Protein AF-A0A9Q0WKN8-F1 (afdb_monomer_lite)

InterPro domains:
  IPR004305 Thiaminase-2/PQQC [PF03070] (2-73)
  IPR016084 Haem oxygenase-like, multi-helical [G3DSA:1.20.910.10] (1-74)
  IPR016084 Haem oxygenase-like, multi-helical [SSF48613] (3-73)
  IPR050967 Thiamine Salvage Pathway TenA [PTHR43198] (1-70)

Structure (mmCIF, N/CA/C/O backbone):
data_AF-A0A9Q0WKN8-F1
#
_entry.id   AF-A0A9Q0WKN8-F1
#
loop_
_atom_site.group_PDB
_atom_site.id
_atom_site.type_symbol
_atom_site.label_atom_id
_atom_site.label_alt_id
_atom_site.label_comp_id
_atom_site.label_asym_id
_atom_site.label_entity_id
_atom_site.label_seq_id
_atom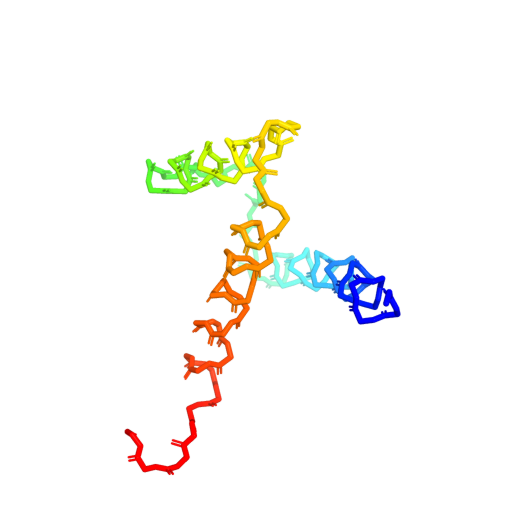_site.pdbx_PDB_ins_code
_atom_site.Cartn_x
_atom_site.Cartn_y
_atom_site.Cartn_z
_atom_site.occupancy
_atom_site.B_iso_or_equiv
_atom_site.auth_seq_id
_atom_site.auth_comp_id
_atom_site.auth_asym_id
_atom_site.auth_atom_id
_atom_site.pdbx_PDB_model_num
ATOM 1 N N . MET A 1 1 ? -5.583 13.171 14.877 1.00 60.09 1 MET A N 1
ATOM 2 C CA . MET A 1 1 ? -5.738 13.561 13.458 1.00 60.09 1 MET A CA 1
ATOM 3 C C . MET A 1 1 ? -4.379 13.738 12.787 1.00 60.09 1 MET A C 1
ATOM 5 O O . MET A 1 1 ? -4.207 13.230 11.690 1.00 60.09 1 MET A O 1
ATOM 9 N N . GLU A 1 2 ? -3.406 14.364 13.461 1.00 79.75 2 GLU A N 1
ATOM 10 C CA . GLU A 1 2 ? -2.045 14.593 12.941 1.00 79.75 2 GLU A CA 1
ATOM 11 C C . GLU A 1 2 ? -1.339 13.330 12.431 1.00 79.75 2 GLU A C 1
ATOM 13 O O . GLU A 1 2 ? -0.778 13.377 11.349 1.00 79.75 2 GLU A O 1
ATOM 18 N N . VAL A 1 3 ? -1.451 12.191 13.128 1.00 85.31 3 VAL A N 1
ATOM 19 C CA . VAL A 1 3 ? -0.812 10.920 12.717 1.00 85.31 3 VAL A CA 1
ATOM 20 C C . VAL A 1 3 ? -1.296 10.419 11.348 1.00 85.31 3 VAL A C 1
ATOM 22 O O . VAL A 1 3 ? -0.500 9.965 10.533 1.00 85.31 3 VAL A O 1
ATOM 25 N N . ILE A 1 4 ? -2.600 10.518 11.068 1.00 85.69 4 ILE A N 1
ATOM 26 C CA . ILE A 1 4 ? -3.168 10.079 9.781 1.00 85.69 4 ILE A CA 1
ATOM 27 C C . ILE A 1 4 ? -2.734 11.040 8.668 1.00 85.69 4 ILE A C 1
ATOM 29 O O . ILE A 1 4 ? -2.348 10.609 7.586 1.00 85.69 4 ILE A O 1
ATOM 33 N N . LEU A 1 5 ? -2.749 12.346 8.949 1.00 89.00 5 LEU A N 1
ATOM 34 C CA . LEU A 1 5 ? -2.288 13.378 8.016 1.00 89.00 5 LEU A CA 1
ATOM 35 C C . LEU A 1 5 ? -0.795 13.240 7.695 1.00 89.00 5 LEU A C 1
ATOM 37 O O . LEU A 1 5 ? -0.416 13.340 6.531 1.00 89.00 5 LEU A O 1
ATOM 41 N N . SER A 1 6 ? 0.046 12.978 8.698 1.00 91.44 6 SER A N 1
ATOM 42 C CA . SER A 1 6 ? 1.471 12.731 8.481 1.00 91.44 6 SER A CA 1
ATOM 43 C C . SER A 1 6 ? 1.705 11.438 7.706 1.00 91.44 6 SER A C 1
ATOM 45 O O . SER A 1 6 ? 2.553 11.428 6.824 1.00 91.44 6 SER A O 1
ATOM 47 N N . GLY A 1 7 ? 0.922 10.384 7.967 1.00 91.44 7 GLY A N 1
ATOM 48 C CA . GLY A 1 7 ? 0.981 9.142 7.190 1.00 91.44 7 GLY A CA 1
ATOM 49 C C . GLY A 1 7 ? 0.676 9.371 5.707 1.00 91.44 7 GLY A C 1
ATOM 50 O O . GLY A 1 7 ? 1.426 8.927 4.845 1.00 91.44 7 GLY A O 1
ATOM 51 N N . LEU A 1 8 ? -0.359 10.158 5.392 1.00 91.31 8 LEU A N 1
ATOM 52 C CA . LEU A 1 8 ? -0.674 10.536 4.008 1.00 91.31 8 LEU A CA 1
ATOM 53 C C . LEU A 1 8 ? 0.456 11.332 3.338 1.00 91.31 8 LEU A C 1
ATOM 55 O O . LEU A 1 8 ? 0.719 11.133 2.152 1.00 91.31 8 LEU A O 1
ATOM 59 N N . ALA A 1 9 ? 1.135 12.212 4.080 1.00 93.88 9 ALA A N 1
ATOM 60 C CA . ALA A 1 9 ? 2.313 12.909 3.569 1.00 93.88 9 ALA A CA 1
ATOM 61 C C . ALA A 1 9 ? 3.464 11.927 3.281 1.00 93.88 9 ALA A C 1
ATOM 63 O O . ALA A 1 9 ? 4.035 11.967 2.193 1.00 93.88 9 ALA A O 1
ATOM 64 N N . SER A 1 10 ? 3.738 10.988 4.193 1.00 94.19 10 SER A N 1
ATOM 65 C CA . SER A 1 10 ? 4.759 9.950 3.999 1.00 94.19 10 SER A CA 1
ATOM 66 C C . SER A 1 10 ? 4.480 9.053 2.788 1.00 94.19 10 SER A C 1
ATOM 68 O O . SER A 1 10 ? 5.415 8.732 2.062 1.00 94.19 10 SER A O 1
ATOM 70 N N . LEU A 1 11 ? 3.215 8.726 2.493 1.00 94.81 11 LEU A N 1
ATOM 71 C CA . LEU A 1 11 ? 2.850 7.973 1.282 1.00 94.81 11 LEU A CA 1
ATOM 72 C C . LEU A 1 11 ? 3.202 8.728 -0.012 1.00 94.81 11 LEU A C 1
ATOM 74 O O . LEU A 1 11 ? 3.590 8.120 -1.009 1.00 94.81 11 LEU A O 1
ATOM 78 N N . SER A 1 12 ? 3.094 10.061 -0.016 1.00 94.94 12 SER A N 1
ATOM 79 C CA . SER A 1 12 ? 3.512 10.880 -1.164 1.00 94.94 12 SER A CA 1
ATOM 80 C C . SER A 1 12 ? 5.026 10.802 -1.395 1.00 94.94 12 SER A C 1
ATOM 82 O O . SER A 1 12 ? 5.488 10.703 -2.541 1.00 94.94 12 SER A O 1
ATOM 84 N N . ASP A 1 13 ? 5.803 10.819 -0.313 1.00 96.81 13 ASP A N 1
ATOM 85 C CA . ASP A 1 13 ? 7.257 10.666 -0.367 1.00 96.81 13 ASP A CA 1
ATOM 86 C C . ASP A 1 13 ? 7.648 9.245 -0.803 1.00 96.81 13 ASP A C 1
ATOM 88 O O . ASP A 1 13 ? 8.520 9.075 -1.657 1.00 96.81 13 ASP A O 1
ATOM 92 N N . GLU A 1 14 ? 6.941 8.227 -0.310 1.00 96.06 14 GLU A N 1
ATOM 93 C CA . GLU A 1 14 ? 7.137 6.823 -0.677 1.00 96.06 14 GLU A CA 1
ATOM 94 C C . GLU A 1 14 ? 6.881 6.574 -2.171 1.00 96.06 14 GLU A C 1
ATOM 96 O O . GLU A 1 14 ? 7.707 5.962 -2.848 1.00 96.06 14 GLU A O 1
ATOM 101 N N . ILE A 1 15 ? 5.798 7.119 -2.740 1.00 96.69 15 ILE A N 1
ATOM 102 C CA . ILE A 1 15 ? 5.535 7.044 -4.189 1.00 96.69 15 ILE A CA 1
ATOM 103 C C . ILE A 1 15 ? 6.677 7.686 -4.984 1.00 96.69 15 ILE A C 1
ATOM 105 O O . ILE A 1 15 ? 7.075 7.185 -6.042 1.00 96.69 15 ILE A O 1
ATOM 109 N N . SER A 1 16 ? 7.201 8.811 -4.498 1.00 97.44 16 SER A N 1
ATOM 110 C CA . SER A 1 16 ? 8.319 9.504 -5.141 1.00 97.44 16 SER A CA 1
ATOM 111 C C . SER A 1 16 ? 9.596 8.663 -5.096 1.00 97.44 16 SER A C 1
ATOM 113 O O . SER A 1 16 ? 10.293 8.563 -6.107 1.00 97.44 16 SER A O 1
ATOM 115 N N . TRP A 1 17 ? 9.862 8.003 -3.968 1.00 97.44 17 TRP A N 1
ATOM 116 C CA . TRP A 1 17 ? 10.963 7.057 -3.810 1.00 97.44 17 TRP A CA 1
ATOM 117 C C . TRP A 1 17 ? 10.818 5.836 -4.734 1.00 97.44 17 TRP A C 1
ATOM 119 O O . TRP A 1 17 ? 11.759 5.515 -5.459 1.00 97.44 17 TRP A O 1
ATOM 129 N N . PHE A 1 18 ? 9.631 5.220 -4.823 1.00 96.81 18 PHE A N 1
ATOM 130 C CA . PHE A 1 18 ? 9.384 4.088 -5.728 1.00 96.81 18 PHE A CA 1
ATOM 131 C C . PHE A 1 18 ? 9.651 4.437 -7.195 1.00 96.81 18 PHE A C 1
ATOM 133 O O . PHE A 1 18 ? 10.227 3.630 -7.921 1.00 96.81 18 PHE A O 1
ATOM 140 N N . LYS A 1 19 ? 9.272 5.641 -7.644 1.00 97.19 19 LYS A N 1
ATOM 141 C CA . LYS A 1 19 ? 9.562 6.106 -9.012 1.00 97.19 19 LYS A CA 1
ATOM 142 C C . LYS A 1 19 ? 11.064 6.249 -9.266 1.00 97.19 19 LYS A C 1
ATOM 144 O O . LYS A 1 19 ? 11.529 5.904 -10.350 1.00 97.19 19 LYS A O 1
ATOM 149 N N . GLN A 1 20 ? 11.812 6.751 -8.283 1.00 97.69 20 GLN A N 1
ATOM 150 C CA . GLN A 1 20 ? 13.267 6.887 -8.379 1.00 97.69 20 GLN A CA 1
ATOM 151 C C . GLN A 1 20 ? 13.953 5.519 -8.430 1.00 97.69 20 GLN A C 1
ATOM 153 O O . GLN A 1 20 ? 14.797 5.294 -9.297 1.00 97.69 20 GLN A O 1
ATOM 158 N N . GLU A 1 21 ? 13.563 4.584 -7.559 1.00 97.75 21 GLU A N 1
ATOM 159 C CA . GLU A 1 21 ? 14.115 3.226 -7.576 1.00 97.75 21 GLU A CA 1
ATOM 160 C C . GLU A 1 21 ? 13.725 2.474 -8.856 1.00 97.75 21 GLU A C 1
ATOM 162 O O . GLU A 1 21 ? 14.574 1.819 -9.453 1.00 97.75 21 GLU A O 1
ATOM 167 N N . ALA A 1 22 ? 12.495 2.625 -9.351 1.00 97.06 22 ALA A N 1
ATOM 168 C CA . ALA A 1 22 ? 12.084 2.030 -10.621 1.00 97.06 22 ALA A CA 1
ATOM 169 C C . ALA A 1 22 ? 12.946 2.518 -11.797 1.00 97.06 22 ALA A C 1
ATOM 171 O O . ALA A 1 22 ? 13.398 1.708 -12.601 1.00 97.06 22 ALA A O 1
ATOM 172 N N . ALA A 1 23 ? 13.240 3.822 -11.862 1.00 96.62 23 ALA A N 1
ATOM 173 C CA . ALA A 1 23 ? 14.128 4.380 -12.882 1.00 96.62 23 ALA A CA 1
ATOM 174 C C . ALA A 1 23 ? 15.576 3.878 -12.740 1.00 96.62 23 ALA A C 1
ATOM 176 O O . ALA A 1 23 ? 16.236 3.586 -13.734 1.00 96.62 23 ALA A O 1
ATOM 177 N N . LYS A 1 24 ? 16.071 3.753 -11.505 1.00 97.88 24 LYS A N 1
ATOM 178 C CA . LYS A 1 24 ? 17.421 3.258 -11.202 1.00 97.88 24 LYS A CA 1
ATOM 179 C C . LYS A 1 24 ? 17.619 1.789 -11.581 1.00 97.88 24 LYS A C 1
ATOM 181 O O . LYS A 1 24 ? 18.710 1.425 -12.011 1.00 97.88 24 LYS A O 1
ATOM 186 N N . TRP A 1 25 ? 16.592 0.960 -11.405 1.00 97.19 25 TRP A N 1
ATOM 187 C CA . TRP A 1 25 ? 16.639 -0.483 -11.670 1.00 97.19 25 TRP A CA 1
ATOM 188 C C . TRP A 1 25 ? 16.025 -0.887 -13.018 1.00 97.19 25 TRP A C 1
ATOM 190 O O . TRP A 1 25 ? 15.852 -2.079 -13.256 1.00 97.19 25 TRP A O 1
ATOM 200 N N . ASP A 1 26 ? 15.712 0.082 -13.885 1.00 95.75 26 ASP A N 1
ATOM 201 C CA . ASP A 1 26 ? 15.099 -0.124 -15.208 1.00 95.75 26 ASP A CA 1
ATOM 202 C C . ASP A 1 26 ? 13.801 -0.957 -15.155 1.00 95.75 26 ASP A C 1
ATOM 204 O O . ASP A 1 26 ? 13.567 -1.870 -15.945 1.00 95.75 26 ASP A O 1
ATOM 208 N N . VAL A 1 27 ? 12.943 -0.657 -14.173 1.00 96.19 27 VAL A N 1
ATOM 209 C CA . VAL A 1 27 ? 11.635 -1.300 -13.995 1.00 96.19 27 VAL A CA 1
ATOM 210 C C . VAL A 1 27 ? 10.538 -0.388 -14.566 1.00 96.19 27 VAL A C 1
ATOM 212 O O . VAL A 1 27 ? 10.165 0.598 -13.921 1.00 96.19 27 VAL A O 1
ATOM 215 N N . PRO A 1 28 ? 9.966 -0.689 -15.748 1.00 93.56 28 PRO A N 1
ATOM 216 C CA . PRO A 1 28 ? 8.911 0.127 -16.344 1.00 93.56 28 PRO A CA 1
ATOM 217 C C . PRO A 1 28 ? 7.577 -0.089 -15.616 1.00 93.56 28 PRO A C 1
ATOM 219 O O . PRO A 1 28 ? 6.831 -1.017 -15.919 1.00 93.56 28 PRO A O 1
ATOM 222 N N . LEU A 1 29 ? 7.249 0.786 -14.657 1.00 92.44 29 LEU A N 1
ATOM 223 C CA . LEU A 1 29 ? 6.037 0.672 -13.826 1.00 92.44 29 LEU A CA 1
ATOM 224 C C . LEU A 1 29 ? 4.725 0.593 -14.631 1.00 92.44 29 LEU A C 1
ATOM 226 O O . LEU A 1 29 ? 3.767 -0.009 -14.154 1.00 92.44 29 LEU A O 1
ATOM 230 N N . SER A 1 30 ? 4.670 1.175 -15.835 1.00 92.12 30 SER A N 1
ATOM 231 C CA . SER A 1 30 ? 3.499 1.110 -16.726 1.00 92.12 30 SER A CA 1
ATOM 232 C C . SER A 1 30 ? 3.230 -0.285 -17.286 1.00 92.12 30 SER A C 1
ATOM 234 O O . SER A 1 30 ? 2.087 -0.601 -17.609 1.00 92.12 30 SER A O 1
ATOM 236 N N . ASP A 1 31 ? 4.273 -1.108 -17.382 1.00 92.81 31 ASP A N 1
ATOM 237 C CA . ASP A 1 31 ? 4.244 -2.390 -18.085 1.00 92.81 31 ASP A CA 1
ATOM 238 C C . ASP A 1 31 ? 4.234 -3.567 -17.094 1.00 92.81 31 ASP A C 1
ATOM 240 O O . ASP A 1 31 ? 4.184 -4.736 -17.486 1.00 92.81 31 ASP A O 1
ATOM 244 N N . VAL A 1 32 ? 4.254 -3.271 -15.787 1.00 92.81 32 VAL A N 1
ATOM 245 C CA . VAL A 1 32 ? 4.176 -4.276 -14.726 1.00 92.81 32 VAL A CA 1
ATOM 246 C C . VAL A 1 32 ? 2.801 -4.939 -14.745 1.00 92.81 32 VAL A C 1
ATOM 248 O O . VAL A 1 32 ? 1.763 -4.312 -14.528 1.00 92.81 32 VAL A O 1
ATOM 251 N N . ILE A 1 33 ? 2.795 -6.257 -14.943 1.00 94.75 33 ILE A N 1
ATOM 252 C CA . ILE A 1 33 ? 1.575 -7.060 -14.902 1.00 94.75 33 ILE A CA 1
ATOM 253 C C . ILE A 1 33 ? 1.053 -7.105 -13.463 1.00 94.75 33 ILE A C 1
ATOM 255 O O . ILE A 1 33 ? 1.694 -7.638 -12.556 1.00 94.75 33 ILE A O 1
ATOM 259 N N . VAL A 1 34 ? -0.160 -6.596 -13.247 1.00 95.69 34 VAL A N 1
ATOM 260 C CA . VAL A 1 34 ? -0.803 -6.637 -11.930 1.00 95.69 34 VAL A CA 1
ATOM 261 C C . VAL A 1 34 ? -1.286 -8.059 -11.630 1.00 95.69 34 VAL A C 1
ATOM 263 O O . VAL A 1 34 ? -2.292 -8.527 -12.171 1.00 95.69 34 VAL A O 1
ATOM 266 N N . HIS A 1 35 ? -0.586 -8.745 -10.726 1.00 96.88 35 HIS A N 1
ATOM 267 C CA . HIS A 1 35 ? -0.927 -10.099 -10.285 1.00 96.88 35 HIS A CA 1
ATOM 268 C C . HIS A 1 35 ? -2.298 -10.168 -9.591 1.00 96.88 35 HIS A C 1
ATOM 270 O O . HIS A 1 35 ? -2.762 -9.208 -8.972 1.00 96.88 35 HIS A O 1
ATOM 276 N N . LYS A 1 36 ? -2.941 -11.344 -9.633 1.00 97.81 36 LYS A N 1
ATOM 277 C CA . LYS A 1 36 ? -4.279 -11.565 -9.055 1.00 97.81 36 LYS A CA 1
ATOM 278 C C . LYS A 1 36 ? -4.356 -11.243 -7.558 1.00 97.81 36 LYS A C 1
ATOM 280 O O . LYS A 1 36 ? -5.372 -10.711 -7.118 1.00 97.81 36 LYS A O 1
ATOM 285 N N . SER A 1 37 ? -3.305 -11.540 -6.794 1.00 97.62 37 SER A N 1
ATOM 286 C CA . SER A 1 37 ? -3.210 -11.187 -5.372 1.00 97.62 37 SER A CA 1
ATOM 287 C C . SER A 1 37 ? -3.287 -9.675 -5.166 1.00 97.62 37 SER A C 1
ATOM 289 O O . SER A 1 37 ? -4.093 -9.227 -4.359 1.00 97.62 37 SER A O 1
ATOM 291 N N . ASN A 1 38 ? -2.542 -8.898 -5.959 1.00 97.06 38 ASN A N 1
ATOM 292 C CA . ASN A 1 38 ? -2.542 -7.438 -5.890 1.00 97.06 38 ASN A CA 1
ATOM 293 C C . ASN A 1 38 ? -3.919 -6.860 -6.263 1.00 97.06 38 ASN A C 1
ATOM 295 O O . ASN A 1 38 ? -4.490 -6.069 -5.523 1.00 97.06 38 ASN A O 1
ATOM 299 N N . GLN A 1 39 ? -4.537 -7.367 -7.338 1.00 98.06 39 GLN A N 1
ATOM 300 C CA . GLN A 1 39 ? -5.902 -6.967 -7.712 1.00 98.06 39 GLN A CA 1
ATOM 301 C C . GLN A 1 39 ? -6.928 -7.254 -6.606 1.00 98.06 39 GLN A C 1
ATOM 303 O O . GLN A 1 39 ? -7.839 -6.464 -6.379 1.00 98.06 39 GLN A O 1
ATOM 308 N N . ASN A 1 40 ? -6.830 -8.414 -5.951 1.00 98.44 40 ASN A N 1
ATOM 309 C CA . ASN A 1 40 ? -7.736 -8.772 -4.862 1.00 98.44 40 ASN A CA 1
ATOM 310 C C . ASN A 1 40 ? -7.513 -7.876 -3.637 1.00 98.44 40 ASN A C 1
ATOM 312 O O . ASN A 1 40 ? -8.486 -7.493 -2.995 1.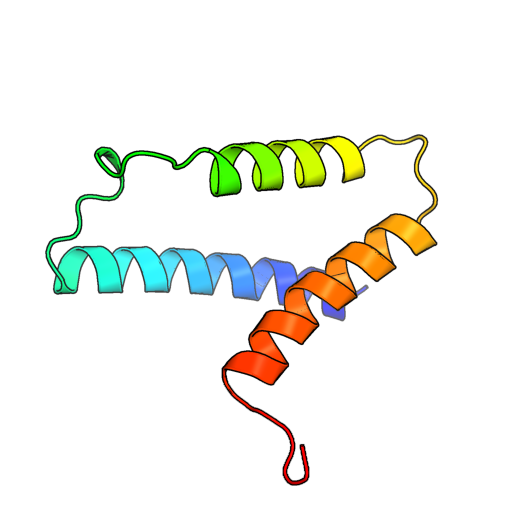00 98.44 40 ASN A O 1
ATOM 316 N N . TYR A 1 41 ? -6.260 -7.522 -3.353 1.00 98.12 41 TYR A N 1
ATOM 317 C CA . TYR A 1 41 ? -5.909 -6.607 -2.275 1.00 98.12 41 TYR A CA 1
ATOM 318 C C . TYR A 1 41 ? -6.492 -5.210 -2.517 1.00 98.12 41 TYR A C 1
ATOM 320 O O . TYR A 1 41 ? -7.170 -4.680 -1.644 1.00 98.12 41 TYR A O 1
ATOM 328 N N . CYS A 1 42 ? -6.346 -4.656 -3.727 1.00 97.44 42 CYS A N 1
ATOM 329 C CA . CYS A 1 42 ? -6.953 -3.371 -4.086 1.00 97.44 42 CYS A CA 1
ATOM 330 C C . CYS A 1 42 ? -8.482 -3.389 -3.934 1.00 97.44 42 CYS A C 1
ATOM 332 O O . CYS A 1 42 ? -9.032 -2.493 -3.304 1.00 97.44 42 CYS A O 1
ATOM 334 N N . ARG A 1 43 ? -9.168 -4.442 -4.410 1.00 98.19 43 ARG A N 1
ATOM 335 C CA . ARG A 1 43 ? -10.628 -4.582 -4.224 1.00 98.19 43 ARG A CA 1
ATOM 336 C C . ARG A 1 43 ? -11.033 -4.655 -2.751 1.00 98.19 43 ARG A C 1
ATOM 338 O O . ARG A 1 43 ? -12.085 -4.150 -2.376 1.00 98.19 43 ARG A O 1
ATOM 345 N N . PHE A 1 44 ? -10.222 -5.304 -1.916 1.00 97.75 44 PHE A N 1
ATOM 346 C CA . PHE A 1 44 ? -10.455 -5.331 -0.475 1.00 97.75 44 PHE A CA 1
ATOM 347 C C . PHE A 1 44 ? -10.331 -3.925 0.129 1.00 97.75 44 PHE A C 1
ATOM 349 O O . PHE A 1 44 ? -11.233 -3.511 0.852 1.00 97.75 44 PHE A O 1
ATOM 356 N N . LEU A 1 45 ? -9.294 -3.159 -0.228 1.00 97.50 45 LEU A N 1
ATOM 357 C CA . LEU A 1 45 ? -9.146 -1.769 0.220 1.00 97.50 45 LEU A CA 1
ATOM 358 C C . LEU A 1 45 ? -10.313 -0.885 -0.244 1.00 97.50 45 LEU A C 1
ATOM 360 O O . LEU A 1 45 ? -10.853 -0.134 0.559 1.00 97.50 45 LEU A O 1
ATOM 364 N N . GLU A 1 46 ? -10.760 -1.025 -1.495 1.00 97.56 46 GLU A N 1
ATOM 365 C CA . GLU A 1 46 ? -11.952 -0.332 -2.011 1.00 97.56 46 GLU A CA 1
ATOM 366 C C . GLU A 1 46 ? -13.203 -0.672 -1.188 1.00 97.56 46 GLU A C 1
ATOM 368 O O . GLU A 1 46 ? -13.985 0.215 -0.850 1.00 97.56 46 GLU A O 1
ATOM 373 N N . SER A 1 47 ? -13.373 -1.942 -0.796 1.00 97.06 47 SER A N 1
ATOM 374 C CA . SER A 1 47 ? -14.495 -2.354 0.056 1.00 97.06 47 SER A CA 1
ATOM 375 C C . SER A 1 47 ? -14.446 -1.741 1.459 1.00 97.06 47 SER A C 1
ATOM 377 O O . SER A 1 47 ? -15.496 -1.553 2.066 1.00 97.06 47 SER A O 1
ATOM 379 N N . LEU A 1 48 ? -13.254 -1.379 1.954 1.00 97.25 48 LEU A N 1
ATOM 380 C CA . LEU A 1 48 ? -13.068 -0.707 3.243 1.00 97.25 48 LEU A CA 1
ATOM 381 C C . LEU A 1 48 ? -13.393 0.795 3.206 1.00 97.25 48 LEU A C 1
ATOM 383 O O . LEU A 1 48 ? -13.472 1.423 4.259 1.00 97.25 48 LEU A O 1
ATOM 387 N N . MET A 1 49 ? -13.587 1.377 2.019 1.00 94.62 49 MET A N 1
ATOM 388 C CA . MET A 1 49 ? -13.915 2.799 1.842 1.00 94.62 49 MET A CA 1
ATOM 389 C C . MET A 1 49 ? -15.425 3.076 1.842 1.00 94.62 49 MET A C 1
ATOM 391 O O . MET A 1 49 ? -15.841 4.223 1.666 1.00 94.62 49 MET A O 1
ATOM 395 N N . LEU A 1 50 ? -16.250 2.040 2.011 1.00 95.19 50 LEU A N 1
ATOM 396 C CA . LEU A 1 50 ? -17.702 2.167 2.058 1.00 95.19 50 LEU A CA 1
ATOM 397 C C . LEU A 1 50 ? -18.151 2.929 3.320 1.00 95.19 50 LEU A C 1
ATOM 399 O O . LEU A 1 50 ? -17.654 2.643 4.412 1.00 95.19 50 LEU A O 1
ATOM 403 N N . PRO A 1 51 ? -19.097 3.879 3.203 1.00 93.12 51 PRO A N 1
ATOM 404 C CA . PRO A 1 51 ? -19.521 4.722 4.322 1.00 93.12 51 PRO A CA 1
ATOM 405 C C . PRO A 1 51 ? -20.252 3.953 5.433 1.00 93.12 51 PRO A C 1
ATOM 407 O O . PRO A 1 51 ? -20.374 4.465 6.542 1.00 93.12 51 PRO A O 1
ATOM 410 N N . GLU A 1 52 ? -20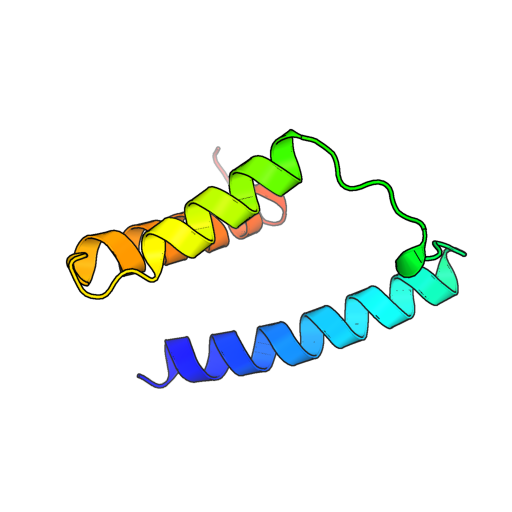.741 2.744 5.155 1.00 95.38 52 GLU A N 1
ATOM 411 C CA . GLU A 1 52 ? -21.448 1.888 6.111 1.00 95.38 52 GLU A CA 1
ATOM 412 C C . GLU A 1 52 ? -20.513 1.157 7.088 1.00 95.38 52 GLU A C 1
ATOM 414 O O . GLU A 1 52 ? -20.990 0.490 8.007 1.00 95.38 52 GLU A O 1
ATOM 419 N N . LEU A 1 53 ? -19.194 1.236 6.891 1.00 96.12 53 LEU A N 1
ATOM 420 C CA . LEU A 1 53 ? -18.235 0.564 7.758 1.00 96.12 53 LEU A CA 1
ATOM 421 C C . LEU A 1 53 ? -17.923 1.366 9.017 1.00 96.12 53 LEU A C 1
ATOM 423 O O . LEU A 1 53 ? -17.656 2.566 8.991 1.00 96.12 53 LEU A O 1
ATOM 427 N N . GLU A 1 54 ? -17.876 0.645 10.133 1.00 97.50 54 GLU A N 1
ATOM 428 C CA . GLU A 1 54 ? -17.473 1.191 11.420 1.00 97.50 54 GLU A CA 1
ATOM 429 C C . GLU A 1 54 ? -16.029 1.699 11.375 1.00 97.50 54 GLU A C 1
ATOM 431 O O . GLU A 1 54 ? -15.115 1.018 10.897 1.00 97.50 54 GLU A O 1
ATOM 436 N N . TYR A 1 55 ? -15.797 2.871 11.965 1.00 94.19 55 TYR A N 1
ATOM 437 C CA . TYR A 1 55 ? -14.470 3.486 12.020 1.00 94.19 55 TYR A CA 1
ATOM 438 C C . TYR A 1 55 ? -13.412 2.556 12.636 1.00 94.19 55 TYR A C 1
ATOM 440 O O . TYR A 1 55 ? -12.270 2.517 12.180 1.00 94.19 55 TYR A O 1
ATOM 448 N N . SER A 1 56 ? -13.794 1.769 13.647 1.00 96.88 56 SER A N 1
ATOM 449 C CA . SER A 1 56 ? -12.908 0.791 14.285 1.00 96.88 56 SER A CA 1
ATOM 450 C C . SER A 1 56 ? -12.399 -0.260 13.299 1.00 96.88 56 SER A C 1
ATOM 452 O O . SER A 1 56 ? -11.216 -0.582 13.327 1.00 96.88 56 SER A O 1
ATOM 454 N N . VAL A 1 57 ? -13.246 -0.738 12.384 1.00 97.31 57 VAL A N 1
ATOM 455 C CA . VAL A 1 57 ? -12.871 -1.722 11.359 1.00 97.31 57 VAL A CA 1
ATOM 456 C C . VAL A 1 57 ? -11.837 -1.129 10.404 1.00 97.31 57 VAL A C 1
ATOM 458 O O . VAL A 1 57 ? -10.802 -1.750 10.154 1.00 97.31 57 VAL A O 1
ATOM 461 N N . VAL A 1 58 ? -12.076 0.093 9.921 1.00 96.88 58 VAL A N 1
ATOM 462 C CA . VAL A 1 58 ? -11.177 0.779 8.977 1.00 96.88 58 VAL A CA 1
ATOM 463 C C . VAL A 1 58 ? -9.819 1.074 9.620 1.00 96.88 58 VAL A C 1
ATOM 465 O O . VAL A 1 58 ? -8.777 0.811 9.020 1.00 96.88 58 VAL A O 1
ATOM 468 N N . VAL A 1 59 ? -9.804 1.559 10.865 1.00 94.94 59 VAL A N 1
ATOM 469 C CA . VAL A 1 59 ? -8.551 1.852 11.578 1.00 94.94 59 VAL A CA 1
ATOM 470 C C . VAL A 1 59 ? -7.794 0.580 11.951 1.00 94.94 59 VAL A C 1
ATOM 472 O O . VAL A 1 59 ? -6.567 0.572 11.876 1.00 94.94 59 VAL A O 1
ATOM 475 N N . THR A 1 60 ? -8.482 -0.508 12.308 1.00 97.06 60 THR A N 1
ATOM 476 C CA . THR A 1 60 ? -7.826 -1.805 12.528 1.00 97.06 60 THR A CA 1
ATOM 477 C C . THR A 1 60 ? -7.174 -2.323 11.251 1.00 97.06 60 THR A C 1
ATOM 479 O O . THR A 1 60 ? -6.046 -2.811 11.315 1.00 97.06 60 THR A O 1
ATOM 482 N N . ALA A 1 61 ? -7.835 -2.189 10.098 1.00 97.62 61 ALA A N 1
ATOM 483 C CA . ALA A 1 61 ? -7.237 -2.557 8.820 1.00 97.62 61 ALA A CA 1
ATOM 484 C C . ALA A 1 61 ? -5.986 -1.715 8.527 1.00 97.62 61 ALA A C 1
ATOM 486 O O . ALA A 1 61 ? -4.934 -2.288 8.261 1.00 97.62 61 ALA A O 1
ATOM 487 N N . LEU A 1 62 ? -6.066 -0.385 8.666 1.00 95.69 62 LEU A N 1
ATOM 488 C CA . LEU A 1 62 ? -4.913 0.507 8.492 1.00 95.69 62 LEU A CA 1
ATOM 489 C C . LEU A 1 62 ? -3.744 0.107 9.406 1.00 95.69 62 LEU A C 1
ATOM 491 O O . LEU A 1 62 ? -2.629 -0.084 8.933 1.00 95.69 62 LEU A O 1
ATOM 495 N N . TRP A 1 63 ? -4.006 -0.093 10.701 1.00 95.50 63 TRP A N 1
ATOM 496 C CA . TRP A 1 63 ? -2.987 -0.529 11.659 1.00 95.50 63 TRP A CA 1
ATOM 497 C C . TRP A 1 63 ? -2.339 -1.858 11.255 1.00 95.50 63 TRP A C 1
ATOM 499 O O . TRP A 1 63 ? -1.116 -1.985 11.321 1.00 95.50 63 TRP A O 1
ATOM 509 N N . ALA A 1 64 ? -3.134 -2.843 10.831 1.00 97.56 64 ALA A N 1
ATOM 510 C CA . ALA A 1 64 ? -2.618 -4.152 10.453 1.00 97.56 64 ALA A CA 1
ATOM 511 C C . ALA A 1 64 ? -1.706 -4.073 9.217 1.00 97.56 64 ALA A C 1
ATOM 513 O O . ALA A 1 64 ? -0.655 -4.709 9.213 1.00 97.56 64 ALA A O 1
ATOM 514 N N . ILE A 1 65 ? -2.077 -3.275 8.208 1.00 96.25 65 ILE A N 1
ATOM 515 C CA . ILE A 1 65 ? -1.299 -3.069 6.972 1.00 96.25 65 ILE A CA 1
ATOM 516 C C . ILE A 1 65 ? 0.073 -2.463 7.285 1.00 96.25 65 ILE A C 1
ATOM 518 O O . ILE A 1 65 ? 1.096 -2.991 6.850 1.00 96.25 65 ILE A O 1
ATOM 522 N N . GLU A 1 66 ? 0.099 -1.402 8.088 1.00 94.38 66 GLU A N 1
ATOM 523 C CA . GLU A 1 66 ? 1.344 -0.728 8.475 1.00 94.38 66 GLU A CA 1
ATOM 524 C C . GLU A 1 66 ? 2.222 -1.628 9.360 1.00 94.38 66 GLU A C 1
ATOM 526 O O . GLU A 1 66 ? 3.437 -1.727 9.178 1.00 94.38 66 GLU A O 1
ATOM 531 N N . THR A 1 67 ? 1.604 -2.352 10.300 1.00 95.12 67 THR A N 1
ATOM 532 C CA . THR A 1 67 ? 2.328 -3.211 11.250 1.00 95.12 67 THR A CA 1
ATOM 533 C C . THR A 1 67 ? 3.031 -4.368 10.551 1.00 95.12 67 THR A C 1
ATOM 535 O O . THR A 1 67 ? 4.174 -4.669 10.886 1.00 95.12 67 THR A O 1
ATOM 538 N N . VAL A 1 68 ? 2.397 -5.017 9.565 1.00 96.38 68 VAL A N 1
ATOM 539 C CA . VAL A 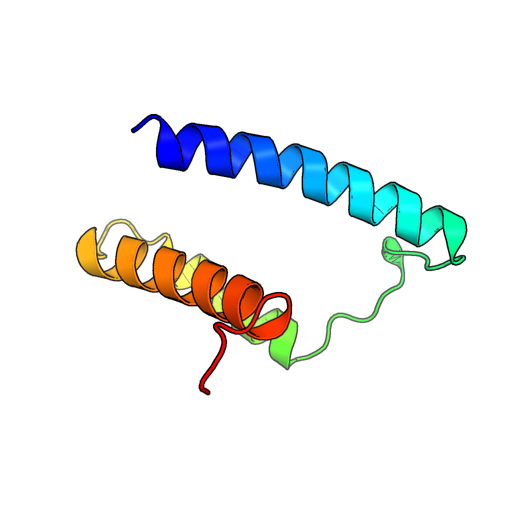1 68 ? 3.051 -6.139 8.868 1.00 96.38 68 VAL A CA 1
ATOM 540 C C . VAL A 1 68 ? 4.272 -5.686 8.070 1.00 96.38 68 VAL A C 1
ATOM 542 O O . VAL A 1 68 ? 5.248 -6.431 8.002 1.00 96.38 68 VAL A O 1
ATOM 545 N N . TYR A 1 69 ? 4.264 -4.468 7.519 1.00 93.50 69 TYR A N 1
ATOM 546 C CA . TYR A 1 69 ? 5.448 -3.882 6.888 1.00 93.50 69 TYR A CA 1
ATOM 547 C C . TYR A 1 69 ? 6.529 -3.570 7.928 1.00 93.50 69 TYR A C 1
ATOM 549 O O . TYR A 1 69 ? 7.677 -3.983 7.758 1.00 93.50 69 TYR A O 1
ATOM 557 N N . GLN A 1 70 ? 6.167 -2.914 9.035 1.00 91.56 70 GLN A N 1
ATOM 558 C CA . GLN A 1 70 ? 7.106 -2.579 10.107 1.00 91.56 70 GLN A CA 1
ATOM 559 C C . GLN A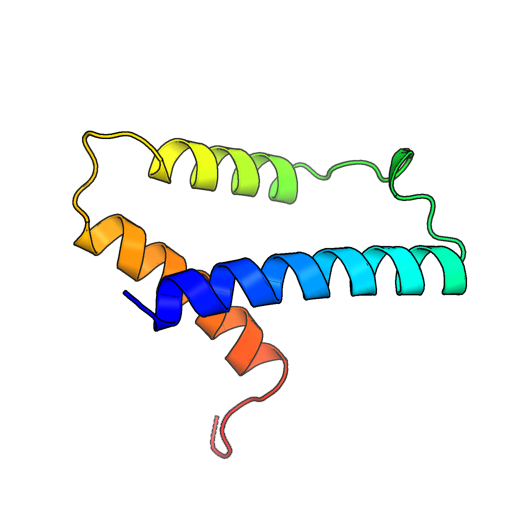 1 70 ? 7.810 -3.826 10.658 1.00 91.56 70 GLN A C 1
ATOM 561 O O . GLN A 1 70 ? 9.037 -3.852 10.707 1.00 91.56 70 GLN A O 1
ATOM 566 N N . GLU A 1 71 ? 7.061 -4.868 11.013 1.00 93.94 71 GLU A N 1
ATOM 567 C CA . GLU A 1 71 ? 7.606 -6.110 11.579 1.00 93.94 71 GLU A CA 1
ATOM 568 C C . GLU A 1 71 ? 8.445 -6.896 10.558 1.00 93.94 71 GLU A C 1
ATOM 570 O O . GLU A 1 71 ? 9.405 -7.565 10.931 1.00 93.94 71 GLU A O 1
ATOM 575 N N . SER A 1 72 ? 8.128 -6.801 9.261 1.00 93.19 72 SER A N 1
ATOM 576 C CA . SER A 1 72 ? 8.890 -7.497 8.214 1.00 93.19 72 SER A CA 1
ATOM 577 C C . SER A 1 72 ? 10.273 -6.886 7.980 1.00 93.19 72 SER A C 1
ATOM 579 O O . SER A 1 72 ? 11.226 -7.614 7.709 1.00 93.19 72 SER A O 1
ATOM 581 N N . PHE A 1 73 ? 10.396 -5.557 8.069 1.00 87.56 73 PHE A N 1
ATOM 582 C CA . PHE A 1 73 ? 11.655 -4.845 7.813 1.00 87.56 73 PHE A CA 1
ATOM 583 C C . PHE A 1 73 ? 12.430 -4.484 9.087 1.00 87.56 73 PHE A C 1
ATOM 585 O O . PHE A 1 73 ? 13.652 -4.352 9.045 1.00 87.56 73 PHE A O 1
ATOM 592 N N . PHE A 1 74 ? 11.739 -4.351 10.218 1.00 83.00 74 PHE A N 1
ATOM 593 C CA . PHE A 1 74 ? 12.302 -4.025 11.528 1.00 83.00 74 PHE A CA 1
ATOM 594 C C . PHE A 1 74 ? 11.694 -4.924 12.617 1.00 83.00 74 PHE A C 1
ATOM 596 O O . PHE A 1 74 ? 11.005 -4.430 13.514 1.00 83.00 74 PHE A O 1
ATOM 603 N N . PRO A 1 75 ? 11.934 -6.244 12.558 1.00 71.25 75 PRO A N 1
ATOM 604 C CA . PRO A 1 75 ? 11.413 -7.169 13.555 1.00 71.25 75 PRO A CA 1
ATOM 605 C C . PRO A 1 75 ? 11.925 -6.796 14.948 1.00 71.25 75 PRO A C 1
ATOM 607 O O . PRO A 1 75 ? 13.116 -6.523 15.145 1.00 71.25 75 PRO A O 1
ATOM 610 N N . LEU A 1 76 ? 11.024 -6.771 15.930 1.00 61.78 76 LEU A N 1
ATOM 611 C CA . LEU A 1 76 ? 11.406 -6.511 17.315 1.00 61.78 76 LEU A CA 1
ATOM 612 C C . LEU A 1 76 ? 12.307 -7.648 17.837 1.00 61.78 76 LEU A C 1
ATOM 614 O O . LEU A 1 76 ? 12.013 -8.822 17.599 1.00 61.78 76 LEU A O 1
ATOM 618 N N . PRO A 1 77 ? 13.389 -7.341 18.576 1.00 62.69 77 PRO A N 1
ATOM 619 C CA . PRO A 1 77 ? 14.284 -8.370 19.092 1.00 62.69 77 PRO A CA 1
ATOM 620 C C . PRO A 1 77 ? 13.530 -9.312 20.043 1.00 62.69 77 PRO A C 1
ATOM 622 O O . PRO A 1 77 ? 12.999 -8.874 21.063 1.00 62.69 77 PRO A O 1
ATOM 625 N N . GLY A 1 78 ? 13.509 -10.610 19.717 1.00 64.69 78 GLY A N 1
ATOM 626 C CA . GLY A 1 78 ? 12.875 -11.657 20.530 1.00 64.69 78 GLY A CA 1
ATOM 627 C C . GLY A 1 78 ? 11.664 -12.358 19.900 1.00 64.69 78 GLY A C 1
ATOM 628 O O . GLY A 1 78 ? 11.023 -13.153 20.590 1.00 64.69 78 GLY A O 1
ATOM 629 N N . ARG A 1 79 ? 11.362 -12.097 18.624 1.00 54.00 79 ARG A N 1
ATOM 630 C CA . ARG A 1 79 ? 10.535 -12.964 17.771 1.00 54.00 79 ARG A CA 1
ATOM 631 C C . ARG A 1 79 ? 11.366 -13.596 16.664 1.00 54.00 79 ARG A C 1
ATOM 6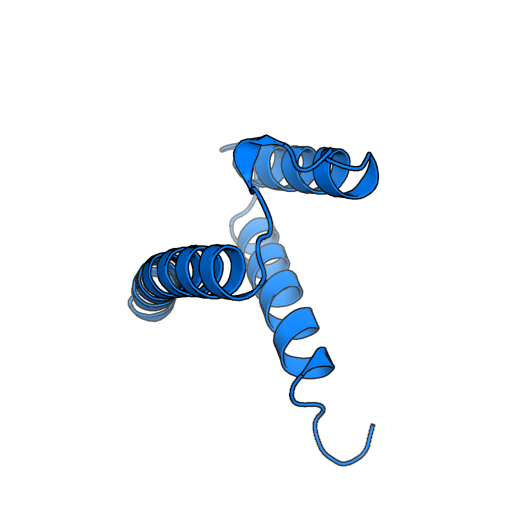33 O O . ARG A 1 79 ? 12.321 -12.933 16.205 1.00 54.00 79 ARG A O 1
#

Foldseek 3Di:
DVVVVVVVVVVVVVVVVVVVVCVVVVNDPVPDDQDPVNVVVVVVLVVLPDPPDDPVVNVVVVVVVVVVVCCVVPNDPPD

Sequence (79 aa):
MEVILSGLASLSDEISWFKQEAAKWDVPLSDVIVHKSNQNYCRFLESLMLPELEYSVVVTALWAIETVYQESFFPLPGR

Organism: NCBI:txid2511006

pLDDT: mean 92.43, std 9.38, range [54.0, 98.44]

Radius of gyration: 15.57 Å; chains: 1; bounding box: 39×28×39 Å

Secondary structure (DSSP, 8-state):
-HHHHHHHHHHHHHHHHHHHHHHHTT--TTT----HHHHHHHHHHHHTT-TTS-HHHHHHHHHHHHHHHHHHHSPPTT-